Protein AF-A0AAE3J135-F1 (afdb_monomer)

Organism: NCBI:txid2986804

Mean predicted aligned error: 13.03 Å

Radius of gyration: 20.47 Å; Cα contacts (8 Å, |Δi|>4): 67; chains: 1; bounding box: 62×36×45 Å

Structure (mmCIF, N/CA/C/O backbone):
data_AF-A0AAE3J135-F1
#
_entry.id   AF-A0AAE3J135-F1
#
loop_
_atom_site.group_PDB
_atom_site.id
_atom_site.type_symbol
_atom_site.label_atom_id
_atom_site.label_alt_id
_atom_site.label_comp_id
_atom_site.label_asym_id
_atom_site.label_entity_id
_atom_site.label_seq_id
_atom_site.pdbx_PDB_ins_code
_atom_site.Cartn_x
_atom_site.Cartn_y
_atom_site.Cartn_z
_atom_site.occupancy
_atom_site.B_iso_or_equiv
_atom_site.auth_seq_id
_atom_site.auth_comp_id
_atom_site.auth_asym_id
_atom_site.auth_atom_id
_atom_site.pdbx_PDB_model_num
ATOM 1 N N . MET A 1 1 ? 49.260 13.867 -25.692 1.00 40.62 1 MET A N 1
ATOM 2 C CA . MET A 1 1 ? 48.477 14.010 -24.446 1.00 40.62 1 MET A CA 1
ATOM 3 C C . MET A 1 1 ? 47.031 13.682 -24.782 1.00 40.62 1 MET A C 1
ATOM 5 O O . MET A 1 1 ? 46.370 14.484 -25.425 1.00 40.62 1 MET A O 1
ATOM 9 N N . THR A 1 2 ? 46.589 12.461 -24.491 1.00 45.66 2 THR A N 1
ATOM 10 C CA . THR A 1 2 ? 45.273 11.930 -24.880 1.00 45.66 2 THR A CA 1
ATOM 11 C C . THR A 1 2 ? 44.288 12.161 -23.734 1.00 45.66 2 THR A C 1
ATOM 13 O O . THR A 1 2 ? 44.485 11.649 -22.637 1.00 45.66 2 THR A O 1
ATOM 16 N N . LEU A 1 3 ? 43.262 12.983 -23.967 1.00 51.62 3 LEU A N 1
ATOM 17 C CA . LEU A 1 3 ? 42.203 13.272 -22.998 1.00 51.62 3 LEU A CA 1
ATOM 18 C C . LEU A 1 3 ? 41.250 12.072 -22.915 1.00 51.62 3 LEU A C 1
ATOM 20 O O . LEU A 1 3 ? 40.399 11.882 -23.783 1.00 51.62 3 LEU A O 1
ATOM 24 N N . SER A 1 4 ? 41.400 11.255 -21.876 1.00 54.81 4 SER A N 1
ATOM 25 C CA . SER A 1 4 ? 40.475 10.164 -21.563 1.00 54.81 4 SER A CA 1
ATOM 26 C C . SER A 1 4 ? 39.150 10.745 -21.069 1.00 54.81 4 SER A C 1
ATOM 28 O O . SER A 1 4 ? 39.054 11.264 -19.959 1.00 54.81 4 SER A O 1
ATOM 30 N N . ARG A 1 5 ? 38.122 10.692 -21.921 1.00 63.59 5 ARG A N 1
ATOM 31 C CA . ARG A 1 5 ? 36.760 11.142 -21.615 1.00 63.59 5 ARG A CA 1
ATOM 32 C C . ARG A 1 5 ? 36.091 10.140 -20.674 1.00 63.59 5 ARG A C 1
ATOM 34 O O . ARG A 1 5 ? 35.489 9.170 -21.125 1.00 63.59 5 ARG A O 1
ATOM 41 N N . THR A 1 6 ? 36.190 10.377 -19.371 1.00 58.75 6 THR A N 1
ATOM 42 C CA . THR A 1 6 ? 35.478 9.596 -18.355 1.00 58.75 6 THR A CA 1
ATOM 43 C C . THR A 1 6 ? 33.976 9.820 -18.515 1.00 58.75 6 THR A C 1
ATOM 45 O O . THR A 1 6 ? 33.452 10.887 -18.198 1.00 58.75 6 THR A O 1
ATOM 48 N N . THR A 1 7 ? 33.274 8.835 -19.069 1.00 60.75 7 THR A N 1
ATOM 49 C CA . THR A 1 7 ? 31.812 8.844 -19.151 1.00 60.75 7 THR A CA 1
ATOM 50 C C . THR A 1 7 ? 31.289 8.457 -17.774 1.00 60.75 7 THR A C 1
ATOM 52 O O . THR A 1 7 ? 31.386 7.304 -17.365 1.00 60.75 7 THR A O 1
ATOM 55 N N . VAL A 1 8 ? 30.803 9.437 -17.013 1.00 61.34 8 VAL A N 1
ATOM 56 C CA . VAL A 1 8 ? 30.127 9.185 -15.738 1.00 61.34 8 VAL A CA 1
ATOM 57 C C . VAL A 1 8 ? 28.806 8.496 -16.069 1.00 61.34 8 VAL A C 1
ATOM 59 O O . VAL A 1 8 ? 27.883 9.140 -16.565 1.00 61.34 8 VAL A O 1
ATOM 62 N N . ALA A 1 9 ? 28.735 7.181 -15.853 1.00 61.09 9 ALA A N 1
ATOM 63 C CA . ALA A 1 9 ? 27.494 6.426 -15.941 1.00 61.09 9 ALA A CA 1
ATOM 64 C C . ALA A 1 9 ? 26.521 7.001 -14.907 1.00 61.09 9 ALA A C 1
ATOM 66 O O . ALA A 1 9 ? 26.668 6.790 -13.704 1.00 61.09 9 ALA A O 1
ATOM 67 N N . THR A 1 10 ? 25.573 7.812 -15.369 1.00 59.75 10 THR A N 1
ATOM 68 C CA . THR A 1 10 ? 24.493 8.306 -14.521 1.00 59.75 10 THR A CA 1
ATOM 69 C C . THR A 1 10 ? 23.664 7.083 -14.139 1.00 59.75 10 THR A C 1
ATOM 71 O O . THR A 1 10 ? 23.255 6.355 -15.048 1.00 59.75 10 THR A O 1
ATOM 74 N N . PRO A 1 11 ? 23.444 6.794 -12.845 1.00 59.03 11 PRO A N 1
ATOM 75 C CA . PRO A 1 11 ? 22.570 5.697 -12.474 1.00 59.03 11 PRO A CA 1
ATOM 76 C C . PRO A 1 11 ? 21.210 5.969 -13.113 1.00 59.03 11 PRO A C 1
ATOM 78 O O . PRO A 1 11 ? 20.609 7.023 -12.893 1.00 59.03 11 PRO A O 1
ATOM 81 N N . ILE A 1 12 ? 20.761 5.042 -13.957 1.00 61.97 12 ILE A N 1
ATOM 82 C CA . ILE A 1 12 ? 19.411 5.050 -14.507 1.00 61.97 12 ILE A CA 1
ATOM 83 C C . ILE A 1 12 ? 18.513 4.728 -13.317 1.00 61.97 12 ILE A C 1
ATOM 85 O O . ILE A 1 12 ? 18.236 3.567 -13.032 1.00 61.97 12 ILE A O 1
ATOM 89 N N . SER A 1 13 ? 18.126 5.747 -12.552 1.00 58.12 13 SER A N 1
ATOM 90 C CA . SER A 1 13 ? 17.037 5.598 -11.597 1.00 58.12 13 SER A CA 1
ATOM 91 C C . SER A 1 13 ? 15.829 5.160 -12.418 1.00 58.12 13 SER A C 1
ATOM 93 O O . SER A 1 13 ? 15.450 5.906 -13.328 1.00 58.12 13 SER A O 1
ATOM 95 N N . PRO A 1 14 ? 15.245 3.972 -12.174 1.00 63.34 14 PRO A N 1
ATOM 96 C CA . PRO A 1 14 ? 14.019 3.604 -12.854 1.00 63.34 14 PRO A CA 1
ATOM 97 C C . PRO A 1 14 ? 13.016 4.706 -12.538 1.00 63.34 14 PRO A C 1
ATOM 99 O O . PRO A 1 14 ? 12.727 4.981 -11.370 1.00 63.34 14 PRO A O 1
ATOM 102 N N . VAL A 1 15 ? 12.564 5.403 -13.578 1.00 62.59 15 VAL A N 1
ATOM 103 C CA . VAL A 1 15 ? 11.485 6.374 -13.455 1.00 62.59 15 VAL A CA 1
ATOM 104 C C . VAL A 1 15 ? 10.264 5.548 -13.078 1.00 62.59 15 VAL A C 1
ATOM 106 O O . VAL A 1 15 ? 9.631 4.939 -13.932 1.00 62.59 15 VAL A O 1
ATOM 109 N N . LEU A 1 16 ? 10.018 5.424 -11.774 1.00 66.25 16 LEU A N 1
ATOM 110 C CA . LEU A 1 16 ? 8.847 4.749 -11.237 1.00 66.25 16 LEU A CA 1
ATOM 111 C C . LEU A 1 16 ? 7.638 5.543 -11.711 1.00 66.25 16 LEU A C 1
ATOM 113 O O . LEU A 1 16 ? 7.385 6.640 -11.207 1.00 66.25 16 LEU A O 1
ATOM 117 N N . ASP A 1 17 ? 6.934 5.012 -12.708 1.00 70.00 17 ASP A N 1
ATOM 118 C CA . ASP A 1 17 ? 5.729 5.651 -13.204 1.00 70.00 17 ASP A CA 1
ATOM 119 C C . ASP A 1 17 ? 4.682 5.632 -12.081 1.00 70.00 17 ASP A C 1
ATOM 121 O O . ASP A 1 17 ? 4.300 4.564 -11.590 1.00 70.00 17 ASP A O 1
ATOM 125 N N . PRO A 1 18 ? 4.206 6.796 -11.615 1.00 70.81 18 PRO A N 1
ATOM 126 C CA . PRO A 1 18 ? 3.272 6.841 -10.502 1.00 70.81 18 PRO A CA 1
ATOM 127 C C . PRO A 1 18 ? 1.921 6.181 -10.829 1.00 70.81 18 PRO A C 1
ATOM 129 O O . PRO A 1 18 ? 1.152 5.874 -9.914 1.00 70.81 18 PRO A O 1
ATOM 132 N N . SER A 1 19 ? 1.621 5.939 -12.109 1.00 77.94 19 SER A N 1
ATOM 133 C CA . SER A 1 19 ? 0.421 5.228 -12.559 1.00 77.94 19 SER A CA 1
ATOM 134 C C . SER A 1 19 ? 0.517 3.716 -12.353 1.00 77.94 19 SER A C 1
ATOM 136 O O . SER A 1 19 ? -0.532 3.068 -12.283 1.00 77.94 19 SER A O 1
ATOM 138 N N . ASP A 1 20 ? 1.730 3.167 -12.213 1.00 82.75 20 ASP A N 1
ATOM 139 C CA . ASP A 1 20 ? 1.961 1.748 -11.918 1.00 82.75 20 ASP A CA 1
ATOM 140 C C . ASP A 1 20 ? 1.624 1.393 -10.470 1.00 82.75 20 ASP A C 1
ATOM 142 O O . ASP A 1 20 ? 1.401 0.225 -10.152 1.00 82.75 20 ASP A O 1
ATOM 146 N N . PHE A 1 21 ? 1.528 2.374 -9.571 1.00 88.00 21 PHE A N 1
ATOM 147 C CA . PHE A 1 21 ? 1.128 2.095 -8.200 1.00 88.00 21 PHE A CA 1
ATOM 148 C C . PHE A 1 21 ? -0.357 1.752 -8.106 1.00 88.00 21 PHE A C 1
ATOM 150 O O . PHE A 1 21 ? -1.241 2.389 -8.691 1.00 88.00 21 PHE A O 1
ATOM 157 N N . CYS A 1 22 ? -0.652 0.753 -7.279 1.00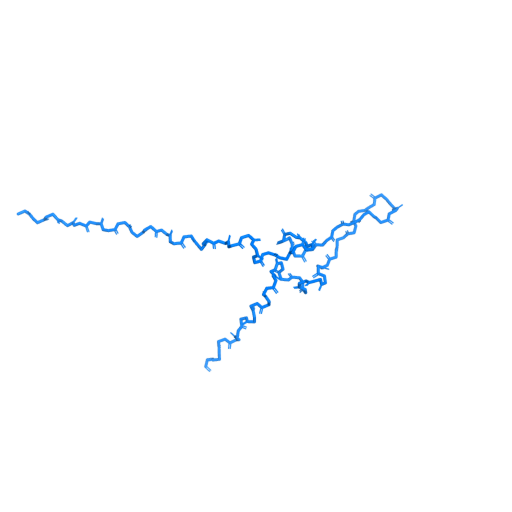 87.94 22 CYS A N 1
ATOM 158 C CA . CYS A 1 22 ? -2.016 0.419 -6.921 1.00 87.94 22 CYS A CA 1
ATOM 159 C C . CYS A 1 22 ? -2.683 1.644 -6.291 1.00 87.94 22 CYS A C 1
ATOM 161 O O . CYS A 1 22 ? -2.251 2.133 -5.248 1.00 87.94 22 CYS A O 1
ATOM 163 N N . ARG A 1 23 ? -3.767 2.129 -6.902 1.00 88.50 23 ARG A N 1
ATOM 164 C CA . ARG A 1 23 ? -4.480 3.318 -6.415 1.00 88.50 23 ARG A CA 1
ATOM 165 C C . ARG A 1 23 ? -5.141 3.104 -5.052 1.00 88.50 23 ARG A C 1
ATOM 167 O O . ARG A 1 23 ? -5.252 4.064 -4.297 1.00 88.50 23 ARG A O 1
ATOM 174 N N . ALA A 1 24 ? -5.538 1.870 -4.731 1.00 87.81 24 ALA A N 1
ATOM 175 C CA . ALA A 1 24 ? -6.216 1.546 -3.477 1.00 87.81 24 ALA A CA 1
ATOM 176 C C . ALA A 1 24 ? -5.291 1.709 -2.257 1.00 87.81 24 ALA A C 1
ATOM 178 O O . ALA A 1 24 ? -5.665 2.372 -1.295 1.00 87.81 24 ALA A O 1
ATOM 179 N N . CYS A 1 25 ? -4.061 1.184 -2.319 1.00 90.56 25 CYS A N 1
ATOM 180 C CA . CYS A 1 25 ? -3.067 1.344 -1.247 1.00 90.56 25 CYS A CA 1
ATOM 181 C C . CYS A 1 25 ? -2.020 2.430 -1.514 1.00 90.56 25 CYS A C 1
ATOM 183 O O . CYS A 1 25 ? -1.146 2.651 -0.680 1.00 90.56 25 CYS A O 1
ATOM 185 N N . ARG A 1 26 ? -2.076 3.103 -2.669 1.00 89.19 26 ARG A N 1
ATOM 186 C CA . ARG A 1 26 ? -1.111 4.127 -3.110 1.00 89.19 26 ARG A CA 1
ATOM 187 C C . ARG A 1 26 ? 0.341 3.643 -3.040 1.00 89.19 26 ARG A C 1
ATOM 189 O O . ARG A 1 26 ? 1.200 4.333 -2.502 1.00 89.19 26 ARG A O 1
ATOM 196 N N . GLY A 1 27 ? 0.594 2.420 -3.499 1.00 88.50 27 GLY A N 1
ATOM 197 C CA . GLY A 1 27 ? 1.934 1.824 -3.462 1.00 88.50 27 GLY A CA 1
ATOM 198 C C . GLY A 1 27 ? 2.368 1.255 -2.108 1.00 88.50 27 GLY A C 1
ATOM 199 O O . GLY A 1 27 ? 3.417 0.625 -2.028 1.00 88.50 27 GLY A O 1
ATOM 200 N N . LYS A 1 28 ? 1.572 1.406 -1.040 1.00 90.19 28 LYS A N 1
ATOM 201 C CA . LYS A 1 28 ? 1.967 0.986 0.317 1.00 90.19 28 LYS A CA 1
ATOM 202 C C . LYS A 1 28 ? 1.838 -0.506 0.595 1.00 90.19 28 LYS A 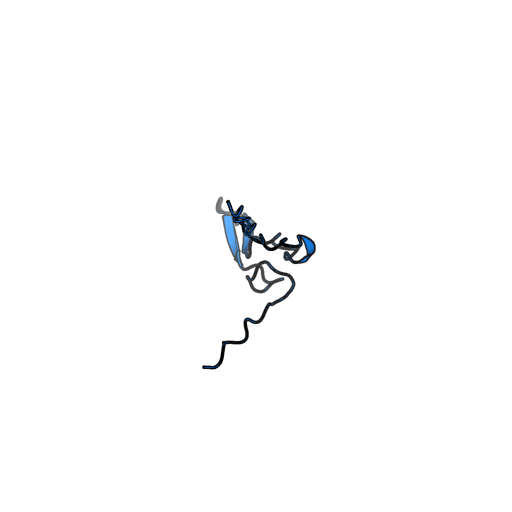C 1
ATOM 204 O O . LYS A 1 28 ? 2.229 -0.937 1.673 1.00 90.19 28 LYS A O 1
ATOM 209 N N . LYS A 1 29 ? 1.285 -1.288 -0.339 1.00 91.88 29 LYS A N 1
ATOM 210 C CA . LYS A 1 29 ? 1.064 -2.748 -0.230 1.00 91.88 29 LYS A CA 1
ATOM 211 C C . LYS A 1 29 ? 0.020 -3.172 0.808 1.00 91.88 29 LYS A C 1
ATOM 213 O O . LYS A 1 29 ? -0.581 -4.226 0.648 1.00 91.88 29 LYS A O 1
ATOM 218 N N . THR A 1 30 ? -0.265 -2.341 1.802 1.00 93.12 30 THR A N 1
ATOM 219 C CA . THR A 1 30 ? -1.256 -2.569 2.856 1.00 93.12 30 THR A CA 1
ATOM 220 C C . THR A 1 30 ? -2.246 -1.411 2.958 1.00 93.12 30 THR A C 1
ATOM 222 O O . THR A 1 30 ? -2.015 -0.315 2.437 1.00 93.12 30 THR A O 1
ATOM 225 N N . VAL A 1 31 ? -3.371 -1.665 3.619 1.00 92.31 31 VAL A N 1
ATOM 226 C CA . VAL A 1 31 ? -4.366 -0.665 4.010 1.00 92.31 31 VAL A CA 1
ATOM 227 C C . VAL A 1 31 ? -4.544 -0.710 5.520 1.00 92.31 31 VAL A C 1
ATOM 229 O O . VAL A 1 31 ? -4.544 -1.784 6.118 1.00 92.31 31 VAL A O 1
ATOM 232 N N . SER A 1 32 ? -4.680 0.462 6.136 1.00 93.00 32 SER A N 1
ATOM 233 C CA . SER A 1 32 ? -4.850 0.582 7.581 1.00 93.00 32 SER A CA 1
ATOM 234 C C . SER A 1 32 ? -6.177 1.250 7.908 1.00 93.00 32 SER A C 1
ATOM 236 O O . SER A 1 32 ? -6.530 2.256 7.290 1.00 93.00 32 SER A O 1
ATOM 238 N N . TYR A 1 33 ? -6.901 0.711 8.885 1.00 89.94 33 TYR A N 1
ATOM 239 C CA . TYR A 1 33 ? -8.192 1.234 9.325 1.00 89.94 33 TYR A CA 1
ATOM 240 C C . TYR A 1 33 ? -8.369 1.092 10.848 1.00 89.94 33 TYR A C 1
ATOM 242 O O . TYR A 1 33 ? -7.784 0.198 11.468 1.00 89.94 33 TYR A O 1
ATOM 250 N N . PRO A 1 34 ? -9.139 1.989 11.488 1.00 92.56 34 PRO A N 1
ATOM 251 C CA . PRO A 1 34 ? -9.403 1.913 12.921 1.00 92.56 34 PRO A CA 1
ATOM 252 C C . PRO A 1 34 ? 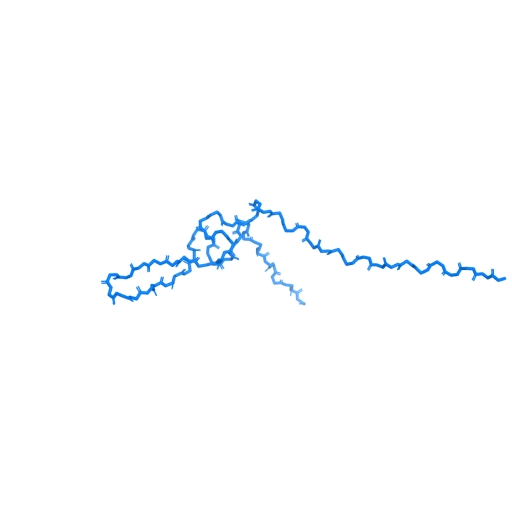-10.298 0.711 13.251 1.00 92.56 34 PRO A C 1
ATOM 254 O O . PRO A 1 34 ? -11.313 0.481 12.601 1.00 92.56 34 PRO A O 1
ATOM 257 N N . SER A 1 35 ? -9.949 -0.035 14.299 1.00 89.81 35 SER A N 1
ATOM 258 C CA . SER A 1 35 ? -10.655 -1.257 14.725 1.00 89.81 35 SER A CA 1
ATOM 259 C C . SER A 1 35 ? -11.844 -1.018 15.667 1.00 89.81 35 SER A C 1
ATOM 261 O O . SER A 1 35 ? -12.459 -1.967 16.149 1.00 89.81 35 SER A O 1
ATOM 263 N N . GLY A 1 36 ? -12.115 0.240 16.029 1.00 85.00 36 GLY A N 1
ATOM 264 C CA . GLY A 1 36 ? -13.088 0.603 17.067 1.00 85.00 36 GLY A CA 1
ATOM 265 C C . GLY A 1 36 ? -12.630 0.334 18.510 1.00 85.00 36 GLY A C 1
ATOM 266 O O . GLY A 1 36 ? -13.315 0.739 19.440 1.00 85.00 36 GLY A O 1
ATOM 267 N N . ARG A 1 37 ? -11.460 -0.288 18.727 1.00 87.44 37 ARG A N 1
ATOM 268 C CA . ARG A 1 37 ? -10.888 -0.574 20.064 1.00 87.44 37 ARG A CA 1
ATOM 269 C C . ARG A 1 37 ? -9.680 0.301 20.416 1.00 87.44 37 ARG A C 1
ATOM 271 O O . ARG A 1 37 ? -8.843 -0.089 21.222 1.00 87.44 37 ARG A O 1
ATOM 278 N N . GLY A 1 38 ? -9.546 1.450 19.755 1.00 90.12 38 GLY A N 1
ATOM 279 C CA . GLY A 1 38 ? -8.367 2.315 19.883 1.00 90.12 38 GLY A CA 1
ATOM 280 C C . GLY A 1 38 ? -7.100 1.745 19.233 1.00 90.12 38 GLY A C 1
ATOM 281 O O . GLY A 1 38 ? -6.017 2.276 19.448 1.00 90.12 38 GLY A O 1
ATOM 282 N N . THR A 1 39 ? -7.219 0.681 18.431 1.00 90.44 39 THR A N 1
ATOM 283 C CA . THR A 1 39 ? -6.106 0.105 17.667 1.00 90.44 39 THR A CA 1
ATOM 284 C C . THR A 1 39 ? -6.293 0.330 16.169 1.00 90.44 39 THR A C 1
ATOM 286 O O . THR A 1 39 ? -7.415 0.495 15.680 1.00 90.44 39 THR A O 1
ATOM 289 N N . ILE A 1 40 ? -5.182 0.345 15.432 1.00 94.12 40 ILE A N 1
ATOM 290 C CA . ILE A 1 40 ? -5.178 0.383 13.969 1.00 94.12 40 ILE A CA 1
ATOM 291 C C . ILE A 1 40 ? -4.915 -1.034 1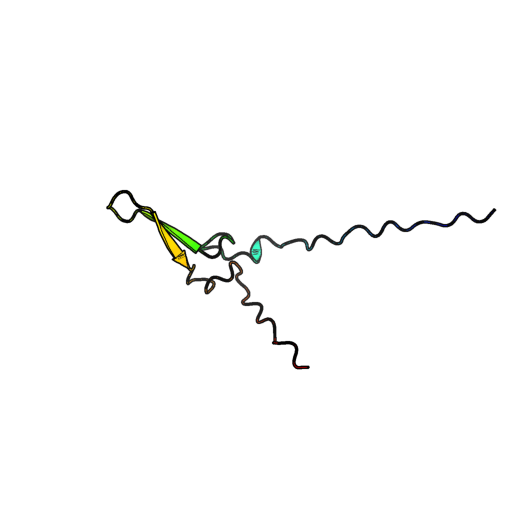3.472 1.00 94.12 40 ILE A C 1
ATOM 293 O O . ILE A 1 40 ? -3.893 -1.630 13.810 1.00 94.12 40 ILE A O 1
ATOM 297 N N . LEU A 1 41 ? -5.834 -1.564 12.669 1.00 92.88 41 LEU A N 1
ATOM 298 C CA . LEU A 1 41 ? -5.616 -2.805 11.937 1.00 92.88 41 LEU A CA 1
ATOM 299 C C . LEU A 1 41 ? -4.940 -2.475 10.617 1.00 92.88 41 LEU A C 1
ATOM 301 O O . LEU A 1 41 ? -5.270 -1.478 9.977 1.00 92.88 41 LEU A O 1
ATOM 305 N N . THR A 1 42 ? -3.969 -3.299 10.241 1.00 94.25 42 THR A N 1
ATOM 306 C CA . THR A 1 42 ? -3.282 -3.204 8.956 1.00 94.25 42 THR A CA 1
ATOM 307 C C . THR A 1 42 ? -3.419 -4.536 8.253 1.00 94.25 42 THR A C 1
ATOM 309 O O . THR A 1 42 ? -3.018 -5.562 8.794 1.00 94.25 42 THR A O 1
ATOM 312 N N . GLU A 1 43 ? -3.976 -4.503 7.052 1.00 92.69 43 GLU A N 1
ATOM 313 C CA . GLU A 1 43 ? -4.213 -5.684 6.234 1.00 92.69 43 GLU A CA 1
ATOM 314 C C . GLU A 1 43 ? -3.541 -5.529 4.866 1.00 92.69 43 GLU A C 1
ATOM 316 O O . GLU A 1 43 ? -3.324 -4.399 4.405 1.00 92.69 43 GLU A O 1
ATOM 321 N N . PRO A 1 44 ? -3.176 -6.637 4.197 1.00 91.81 44 PRO A N 1
ATOM 322 C CA . PRO A 1 44 ? -2.680 -6.577 2.832 1.00 91.81 44 PRO A CA 1
ATOM 323 C C . PRO A 1 44 ? -3.709 -5.913 1.915 1.00 91.81 44 PRO A C 1
ATOM 325 O O . PRO A 1 44 ? -4.916 -6.114 2.025 1.00 91.81 44 PRO A O 1
ATOM 328 N N . CYS A 1 45 ? -3.227 -5.104 0.976 1.00 91.31 45 CYS A N 1
ATOM 329 C CA . CYS A 1 45 ? -4.084 -4.506 -0.030 1.00 91.31 45 CYS A CA 1
ATOM 330 C C . CYS A 1 45 ? -4.533 -5.589 -1.008 1.00 91.31 45 CYS A C 1
ATOM 332 O O . CYS A 1 45 ? -3.788 -5.970 -1.915 1.00 91.31 45 CYS A O 1
ATOM 334 N N . TYR A 1 46 ? -5.768 -6.050 -0.844 1.00 88.50 46 TYR A N 1
ATOM 335 C CA . TYR A 1 46 ? -6.357 -7.068 -1.706 1.00 88.50 46 TYR A CA 1
ATOM 336 C C . TYR A 1 46 ? -6.456 -6.623 -3.172 1.00 88.50 46 TYR A C 1
ATOM 338 O O . TYR A 1 46 ? -6.296 -7.448 -4.064 1.00 88.50 46 TYR A O 1
ATOM 346 N N . SER A 1 47 ? -6.617 -5.322 -3.449 1.00 87.44 47 SER A N 1
ATOM 347 C CA . SER A 1 47 ? -6.712 -4.809 -4.828 1.00 87.44 47 SER A CA 1
ATOM 348 C C . SER A 1 47 ? -5.439 -5.000 -5.659 1.00 87.44 47 SER A C 1
ATOM 350 O O . SER A 1 47 ? -5.517 -4.981 -6.881 1.00 87.44 47 SER A O 1
ATOM 352 N N . CYS A 1 48 ? -4.276 -5.150 -5.023 1.00 87.00 48 CYS A N 1
ATOM 353 C CA . CYS A 1 48 ? -3.016 -5.485 -5.695 1.00 87.00 48 CYS A CA 1
ATOM 354 C C . CYS A 1 48 ? -2.389 -6.776 -5.161 1.00 87.00 48 CYS A C 1
ATOM 356 O O . CYS A 1 48 ? -1.195 -6.981 -5.340 1.00 87.00 48 CYS A O 1
ATOM 358 N N . GLY A 1 49 ? -3.126 -7.589 -4.398 1.00 87.06 49 GLY A N 1
ATOM 359 C CA . GLY A 1 49 ? -2.568 -8.780 -3.746 1.00 87.06 49 GLY A CA 1
ATOM 360 C C . GLY A 1 49 ? -1.322 -8.507 -2.888 1.00 87.06 49 GLY A C 1
ATOM 361 O O . GLY A 1 49 ? -0.444 -9.355 -2.798 1.00 87.06 49 GLY A O 1
ATOM 362 N N . GLY A 1 50 ? -1.193 -7.308 -2.307 1.00 87.94 50 GLY A N 1
ATOM 363 C CA . GLY A 1 50 ? -0.019 -6.926 -1.512 1.00 87.94 50 GLY A CA 1
ATOM 364 C C . GLY A 1 50 ? 1.245 -6.537 -2.297 1.00 87.94 50 GLY A C 1
ATOM 365 O O . GLY A 1 50 ? 2.264 -6.243 -1.679 1.00 87.94 50 GLY A O 1
ATOM 366 N N . THR A 1 51 ? 1.214 -6.462 -3.631 1.00 86.19 51 THR A N 1
ATOM 367 C CA . THR A 1 51 ? 2.394 -6.055 -4.424 1.00 86.19 51 THR A CA 1
ATOM 368 C C . THR A 1 51 ? 2.652 -4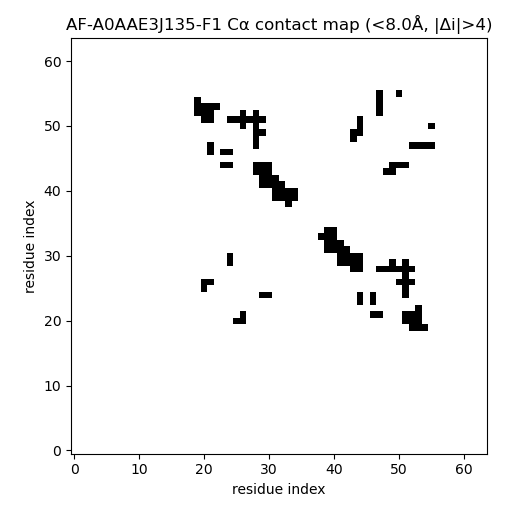.548 -4.365 1.00 86.19 51 THR A C 1
ATOM 370 O O . THR A 1 51 ? 3.796 -4.106 -4.436 1.00 86.19 51 THR A O 1
ATOM 373 N N . GLY A 1 52 ? 1.597 -3.746 -4.183 1.00 87.44 52 GLY A N 1
ATOM 374 C CA . GLY A 1 52 ? 1.651 -2.281 -4.234 1.00 87.44 52 GLY A CA 1
ATOM 375 C C . GLY A 1 52 ? 1.584 -1.723 -5.655 1.00 87.44 52 GLY A C 1
ATOM 376 O O . GLY A 1 52 ? 1.441 -0.513 -5.820 1.00 87.44 52 GLY A O 1
ATOM 377 N N . HIS A 1 53 ? 1.591 -2.585 -6.669 1.00 86.44 53 HIS A N 1
ATOM 378 C CA . HIS A 1 53 ? 1.557 -2.214 -8.078 1.00 86.44 53 HIS A CA 1
ATOM 379 C C . HIS A 1 53 ? 0.262 -2.702 -8.736 1.00 86.44 53 HIS A C 1
ATOM 381 O O . HIS A 1 53 ? -0.396 -3.620 -8.251 1.00 86.44 53 HIS A O 1
ATOM 387 N N . LYS A 1 54 ? -0.170 -2.026 -9.802 1.00 76.25 54 LYS A N 1
ATOM 388 C CA . LYS A 1 54 ? -1.306 -2.451 -10.633 1.00 76.25 54 LYS A CA 1
ATOM 389 C C . LYS A 1 54 ? -0.955 -3.687 -11.445 1.00 76.25 54 LYS A C 1
ATOM 391 O O . LYS A 1 54 ? -1.793 -4.562 -11.639 1.00 76.25 54 LYS A O 1
ATOM 396 N N . THR A 1 55 ? 0.267 -3.707 -11.948 1.00 68.81 55 THR A N 1
ATOM 397 C CA . THR A 1 55 ? 0.838 -4.829 -12.661 1.00 68.81 55 THR A CA 1
ATOM 398 C C . THR A 1 55 ? 1.327 -5.818 -11.611 1.00 68.81 55 THR A C 1
ATOM 400 O O . THR A 1 55 ? 2.218 -5.528 -10.812 1.00 68.81 55 THR A O 1
ATOM 403 N N . ASN A 1 56 ? 0.715 -7.003 -11.567 1.00 59.56 56 ASN A N 1
ATOM 404 C CA . ASN A 1 56 ? 1.398 -8.146 -10.983 1.00 59.56 56 ASN A CA 1
ATOM 405 C C . ASN A 1 56 ? 2.536 -8.450 -11.947 1.00 59.56 56 ASN A C 1
ATOM 407 O O . ASN A 1 56 ? 2.342 -9.167 -12.926 1.00 59.56 56 ASN A O 1
ATOM 411 N N . ILE A 1 57 ? 3.693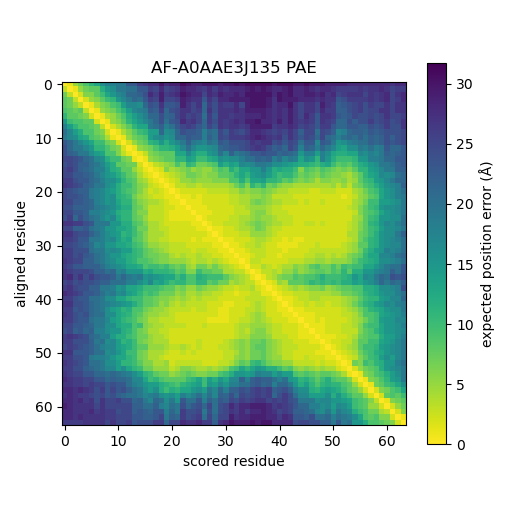 -7.829 -11.720 1.00 55.44 57 ILE A N 1
ATOM 412 C CA . ILE A 1 57 ? 4.931 -8.287 -12.326 1.00 55.44 57 ILE A CA 1
ATOM 413 C C . ILE A 1 57 ? 5.139 -9.661 -11.697 1.00 55.44 57 ILE A C 1
ATOM 415 O O . ILE A 1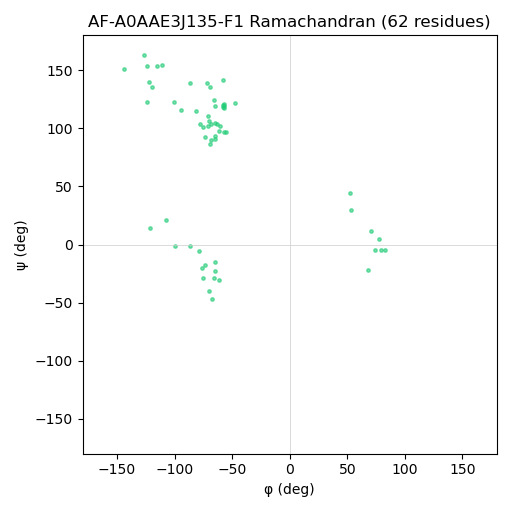 57 ? 5.644 -9.781 -10.581 1.00 55.44 57 ILE A O 1
ATOM 419 N N . PHE A 1 58 ? 4.606 -10.693 -12.348 1.00 49.97 58 PHE A N 1
ATOM 420 C CA . PHE A 1 58 ? 5.067 -12.043 -12.122 1.00 49.97 58 PHE A CA 1
ATOM 421 C C . PHE A 1 58 ? 6.526 -11.984 -12.534 1.00 49.97 58 PHE A C 1
ATOM 423 O O . PHE A 1 58 ? 6.838 -11.966 -13.720 1.00 49.97 58 PHE A O 1
ATOM 430 N N . SER A 1 59 ? 7.410 -11.833 -11.550 1.00 49.78 59 SER A N 1
ATOM 431 C CA . SER A 1 59 ? 8.783 -12.259 -11.721 1.00 49.78 59 SER A CA 1
ATOM 432 C C . SER A 1 59 ? 8.667 -13.734 -12.064 1.00 49.78 59 SER A C 1
ATOM 434 O O . SER A 1 59 ? 8.406 -14.556 -11.184 1.00 49.78 59 SER A O 1
ATOM 436 N N . GLU A 1 60 ? 8.706 -14.043 -13.357 1.00 50.56 60 GLU A N 1
ATOM 437 C CA . GLU A 1 60 ? 8.927 -15.397 -13.831 1.00 50.56 60 GLU A CA 1
ATOM 438 C C . GLU A 1 60 ? 10.126 -15.902 -13.017 1.00 50.56 60 GLU A C 1
ATOM 440 O O . GLU A 1 60 ? 11.139 -15.194 -12.954 1.00 50.56 60 GLU A O 1
ATOM 445 N N . PRO A 1 61 ? 10.003 -17.006 -12.259 1.00 48.44 61 PRO A N 1
ATOM 446 C CA . PRO A 1 61 ? 11.173 -17.567 -11.614 1.00 48.44 61 PRO A CA 1
ATOM 447 C C . PRO A 1 61 ? 12.160 -17.860 -12.740 1.00 48.44 61 PRO A C 1
ATOM 449 O O . PRO A 1 61 ? 11.822 -18.576 -13.678 1.00 48.44 61 PRO A O 1
ATOM 452 N N . GLU A 1 62 ? 13.325 -17.218 -12.678 1.00 53.69 62 GLU A N 1
ATOM 453 C CA . GLU A 1 62 ? 14.454 -17.479 -13.561 1.00 53.69 62 GLU A CA 1
ATOM 454 C C . GLU A 1 62 ? 14.758 -18.982 -13.431 1.00 53.69 62 GLU A C 1
ATOM 456 O O . GLU A 1 62 ? 15.310 -19.435 -12.426 1.00 53.69 62 GLU A O 1
ATOM 461 N N . GLU A 1 63 ? 14.237 -19.775 -14.369 1.00 52.19 63 GLU A N 1
ATOM 462 C CA . GLU A 1 63 ? 14.453 -21.215 -14.436 1.00 52.19 63 GLU A CA 1
ATOM 463 C C . GLU A 1 63 ? 15.910 -21.414 -14.869 1.00 52.19 63 GLU A C 1
ATOM 465 O O . GLU A 1 63 ? 16.302 -21.022 -15.970 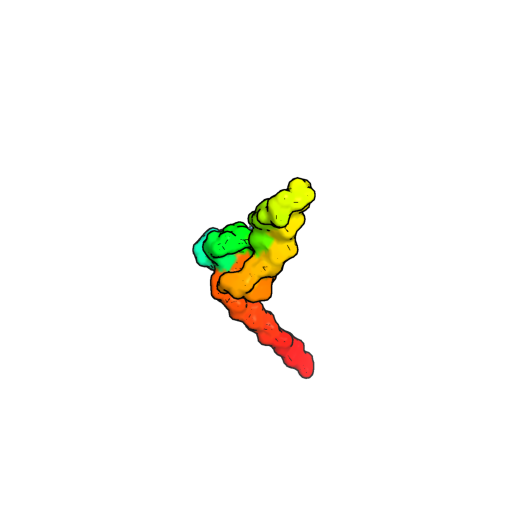1.00 52.19 63 GLU A O 1
ATOM 470 N N . SER A 1 64 ? 16.715 -21.908 -13.925 1.00 55.34 64 SER A N 1
ATOM 471 C CA . SER A 1 64 ? 18.142 -22.207 -14.079 1.00 55.34 64 SER A CA 1
ATOM 472 C C . SER A 1 64 ? 18.392 -23.530 -14.788 1.00 55.34 64 SER A C 1
ATOM 474 O O . SER A 1 64 ? 17.567 -24.457 -14.643 1.00 55.34 64 SER A O 1
#

Sequence (64 aa):
MTLSRTTVATPISPVLDPSDFCRACRGKKTVSYPSGRGTILTEPCYSCGGTGHKTNIFSEPEES

Foldseek 3Di:
DDDDPPDDPDPPPPPPDQQQFDPQCSLPQWDWDDPVPRDIDIDGDPCCRSRRGNDPPPPPPPDD

pLDDT: mean 75.19, std 16.47, range [40.62, 94.25]

Nearest PDB structures (foldseek):
  3pih-assembly1_A  TM=9.073E-01  e=7.991E-02  Thermotoga maritima
  3zqj-assembly5_E  TM=9.043E-01  e=9.453E-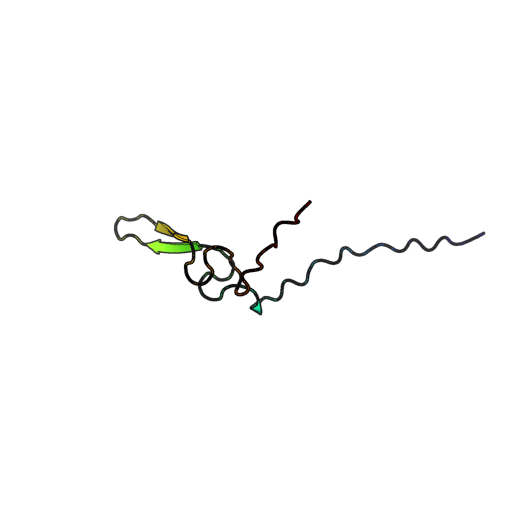02  Mycobacterium tuberculosis
  2r6f-assembly1_B  TM=8.171E-01  e=6.756E-02  Geobacillus stearothermophilus 10
  3zqj-assembly3_C  TM=9.038E-01  e=1.438E-01  Mycobacterium tuberculosis
  3uwx-assembly1_A-2  TM=8.376E-01  e=1.323E-01  Geobacillus sp. Y412MC52

Secondary structure (DSSP, 8-state):
-----------------GGGB-TTTTTSSEEEEE-SSS-EEEEE-GGGTTSSBSS---------

Solvent-accessible surface area (backbone atoms only — not comparable to full-atom values): 4273 Å² total; per-residue (Å²): 138,83,84,81,79,79,77,78,80,70,81,80,69,77,80,76,57,77,80,45,32,17,78,89,37,66,45,62,19,35,46,74,48,79,66,86,75,90,45,75,45,74,44,68,21,71,93,35,73,41,70,14,23,65,64,80,75,73,74,69,76,83,82,126